Protein AF-A0A951YUW6-F1 (afdb_monomer)

Foldseek 3Di:
DDDFPLVVLQVVVVVVVVVVVVVCVVPVDDDDDPVVSVVVVQQVPWPQQLSVLLVSLLVSLCVRPVLADSQACPPVRDPNHHVQQCSSVRHRVVVCVVVVHDHDPHRSCVQADPRGGNDPVRVVVHDTDGD

Mean predicted aligned error: 4.5 Å

Solvent-accessible surface area (backbone atoms only — not comparable to full-atom values): 7602 Å² total; per-residue (Å²): 104,67,75,81,59,56,69,60,50,39,55,50,52,53,52,52,46,54,52,50,53,54,46,40,75,76,48,73,67,90,77,75,58,69,68,57,48,55,53,47,53,37,51,72,54,32,91,54,44,33,56,55,51,44,51,53,44,39,52,51,51,35,74,74,37,77,74,42,41,71,43,22,41,40,64,88,69,44,64,35,11,32,54,45,51,60,47,23,66,70,29,48,52,54,48,32,59,72,70,71,42,88,64,55,97,59,44,42,60,70,83,46,65,86,92,58,50,73,47,79,85,49,54,80,79,54,87,76,70,88,74

Secondary structure (DSSP, 8-state):
-----HHHHHHHHHHHHHHHHHHHHH--S--S-HHHHHHHHHHHHSS-THHHHHHHHHHHHHHH-TT--TT--STTS-TT---HHHHIIIIIHHHHHHTT----SS-GGGSSPTT--SSGGGGGG--PPP-

Sequence (131 aa):
MPVIDYDRARAELEHLFTGAEQMFRTNPAAQGPPEAVAALDILFASAIQSYREALLGCCIARLMDDGIDIRLPYMNQGDTAYNGRTLDEQVINPFLHRHEIPASKGPFLAIFRRNVSFTEDTRRGVRDKAG

Radius of gyration: 14.85 Å; Cα contacts (8 Å, |Δi|>4): 158; chains: 1; bounding box: 40×28×33 Å

Structure (mmCIF, N/CA/C/O backbone):
data_AF-A0A951YUW6-F1
#
_entry.id   AF-A0A951YUW6-F1
#
loop_
_atom_site.group_PDB
_atom_site.id
_atom_site.type_symbol
_atom_site.label_atom_id
_atom_site.label_alt_id
_atom_site.label_comp_id
_atom_site.label_asym_id
_atom_site.label_entity_id
_atom_site.label_seq_id
_atom_site.p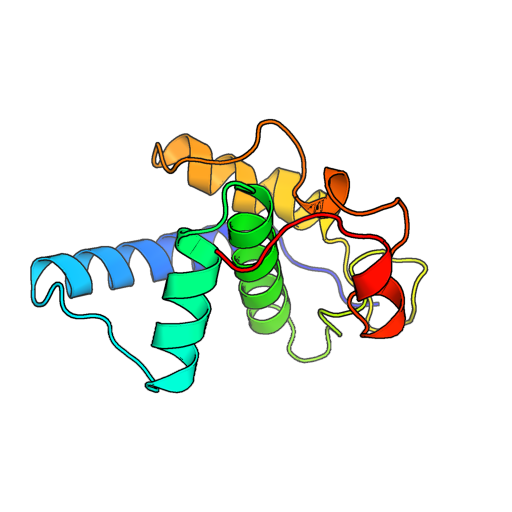dbx_PDB_ins_code
_atom_site.Cartn_x
_atom_site.Cartn_y
_atom_site.Cartn_z
_atom_site.occupancy
_atom_site.B_iso_or_equiv
_atom_site.auth_seq_id
_atom_site.auth_comp_id
_atom_site.auth_asym_id
_atom_site.auth_atom_id
_atom_site.pdbx_PDB_model_num
ATOM 1 N N . MET A 1 1 ? 8.140 -11.446 -14.501 1.00 61.75 1 MET A N 1
ATOM 2 C CA . MET A 1 1 ? 7.710 -10.178 -13.886 1.00 61.75 1 MET A CA 1
ATOM 3 C C . MET A 1 1 ? 6.225 -10.264 -13.598 1.00 61.75 1 MET A C 1
ATOM 5 O O . MET A 1 1 ? 5.469 -10.418 -14.556 1.00 61.75 1 MET A O 1
ATOM 9 N N . PRO A 1 2 ? 5.826 -10.239 -12.318 1.00 76.31 2 PRO A N 1
ATOM 10 C CA . PRO A 1 2 ? 4.431 -10.176 -11.908 1.00 76.31 2 PRO A CA 1
ATOM 11 C C . PRO A 1 2 ? 3.693 -9.038 -12.611 1.00 76.31 2 PRO A C 1
ATOM 13 O O . PRO A 1 2 ? 4.215 -7.928 -12.742 1.00 76.31 2 PRO A O 1
ATOM 16 N N . VAL A 1 3 ? 2.473 -9.313 -13.059 1.00 84.94 3 VAL A N 1
ATOM 17 C CA . VAL A 1 3 ? 1.566 -8.303 -13.606 1.00 84.94 3 VAL A CA 1
ATOM 18 C C . VAL A 1 3 ? 0.319 -8.322 -12.744 1.00 84.94 3 VAL A C 1
ATOM 20 O O . VAL A 1 3 ? -0.379 -9.330 -12.679 1.00 84.94 3 VAL A O 1
ATOM 23 N N . ILE A 1 4 ? 0.062 -7.210 -12.061 1.00 93.31 4 ILE A N 1
ATOM 24 C CA . ILE A 1 4 ? -1.141 -7.057 -11.250 1.00 93.31 4 ILE A CA 1
ATOM 25 C C . ILE A 1 4 ? -2.315 -6.770 -12.187 1.00 93.31 4 ILE A C 1
ATOM 27 O O . ILE A 1 4 ? -2.270 -5.819 -12.967 1.00 93.31 4 ILE A O 1
ATOM 31 N N . ASP A 1 5 ? -3.373 -7.568 -12.078 1.00 96.06 5 ASP A N 1
ATOM 32 C CA . ASP A 1 5 ? -4.679 -7.235 -12.640 1.00 96.06 5 ASP A CA 1
ATOM 33 C C . ASP A 1 5 ? -5.327 -6.150 -11.766 1.00 96.06 5 ASP A C 1
ATOM 35 O O . ASP A 1 5 ? -5.775 -6.408 -10.646 1.00 96.06 5 ASP A O 1
ATOM 39 N N . TYR A 1 6 ? -5.328 -4.912 -12.260 1.00 96.25 6 TYR A N 1
ATOM 40 C CA . TYR A 1 6 ? -5.811 -3.757 -11.503 1.00 96.25 6 TYR A CA 1
ATOM 41 C C . TYR A 1 6 ? -7.332 -3.735 -11.327 1.00 96.25 6 TYR A C 1
ATOM 43 O O . TYR A 1 6 ? -7.817 -3.162 -10.349 1.00 96.25 6 TYR A O 1
ATOM 51 N N . ASP A 1 7 ? -8.091 -4.364 -12.226 1.00 97.50 7 ASP A N 1
ATOM 52 C CA . ASP A 1 7 ? -9.544 -4.454 -12.084 1.00 97.50 7 ASP A CA 1
ATOM 53 C C . ASP A 1 7 ? -9.905 -5.459 -10.994 1.00 97.50 7 ASP A C 1
ATOM 55 O O . ASP A 1 7 ? -10.712 -5.150 -10.111 1.00 97.50 7 ASP A O 1
ATOM 59 N N . ARG A 1 8 ? -9.226 -6.613 -10.978 1.00 97.69 8 ARG A N 1
ATOM 60 C CA . ARG A 1 8 ? -9.341 -7.582 -9.884 1.00 97.69 8 ARG A CA 1
ATOM 61 C C . ARG A 1 8 ? -8.885 -6.986 -8.553 1.00 97.69 8 ARG A C 1
ATOM 63 O O . ARG A 1 8 ? -9.590 -7.132 -7.559 1.00 97.69 8 ARG A O 1
ATOM 70 N N . ALA A 1 9 ? -7.757 -6.277 -8.529 1.00 97.88 9 ALA A N 1
ATOM 71 C CA . ALA A 1 9 ? -7.244 -5.632 -7.319 1.00 97.88 9 ALA A CA 1
ATOM 72 C C . ALA A 1 9 ? -8.236 -4.612 -6.736 1.00 97.88 9 ALA A C 1
ATOM 74 O O . ALA A 1 9 ? -8.409 -4.537 -5.521 1.00 97.88 9 ALA A O 1
ATOM 75 N N . ARG A 1 10 ? -8.922 -3.848 -7.597 1.00 98.12 10 ARG A N 1
ATOM 76 C CA . ARG A 1 10 ? -9.973 -2.911 -7.179 1.00 98.12 10 ARG A CA 1
ATOM 77 C C . ARG A 1 10 ? -11.176 -3.633 -6.590 1.00 98.12 10 ARG A C 1
ATOM 79 O O . ARG A 1 10 ? -11.655 -3.225 -5.538 1.00 98.12 10 ARG A O 1
ATOM 86 N N . ALA A 1 11 ? -11.650 -4.684 -7.254 1.00 97.94 11 ALA A N 1
ATOM 87 C CA . ALA A 1 11 ? -12.772 -5.477 -6.760 1.00 97.94 11 ALA A CA 1
ATOM 88 C C . ALA A 1 11 ? -12.459 -6.106 -5.393 1.00 97.94 11 ALA A C 1
ATOM 90 O O . ALA A 1 11 ? -13.290 -6.049 -4.489 1.00 97.94 11 ALA A O 1
ATOM 91 N N . GLU A 1 12 ? -11.244 -6.634 -5.226 1.00 98.12 12 GLU A N 1
ATOM 92 C CA . GLU A 1 12 ? -10.791 -7.215 -3.963 1.00 98.12 12 GLU A CA 1
ATOM 93 C C . GLU A 1 12 ? -10.723 -6.165 -2.848 1.00 98.12 12 GLU A C 1
ATOM 95 O O . GLU A 1 12 ? -11.221 -6.395 -1.748 1.00 98.12 12 GLU A O 1
ATOM 100 N N . LEU A 1 13 ? -10.169 -4.982 -3.130 1.00 97.94 13 LEU A N 1
ATOM 101 C CA . LEU A 1 13 ? -10.084 -3.902 -2.147 1.00 97.94 13 LEU A CA 1
ATOM 102 C C . LEU A 1 13 ? -11.472 -3.438 -1.671 1.00 97.94 13 LEU A C 1
ATOM 104 O O . LEU A 1 13 ? -11.679 -3.265 -0.472 1.00 97.94 13 LEU A O 1
ATOM 108 N N . GLU A 1 14 ? -12.435 -3.289 -2.583 1.00 97.75 14 GLU A N 1
ATOM 109 C CA . GLU A 1 14 ? -13.823 -2.942 -2.236 1.00 97.75 14 GLU A CA 1
ATOM 110 C C . GLU A 1 14 ? -14.506 -4.050 -1.414 1.00 97.75 14 GLU A C 1
ATOM 112 O O . GLU A 1 14 ? -15.235 -3.771 -0.455 1.00 97.75 14 GLU A O 1
ATOM 117 N N . HIS A 1 15 ? -14.248 -5.319 -1.750 1.00 97.94 15 HIS A N 1
ATOM 118 C CA . HIS A 1 15 ? -14.767 -6.459 -0.998 1.00 97.94 15 HIS A CA 1
ATOM 119 C C . HIS A 1 15 ? -14.236 -6.475 0.442 1.00 97.94 15 HIS A C 1
ATOM 121 O O . HIS A 1 15 ? -15.021 -6.549 1.393 1.00 97.94 15 HIS A O 1
ATOM 127 N N . LEU A 1 16 ? -12.917 -6.334 0.605 1.00 96.50 16 LEU A N 1
ATOM 128 C CA . LEU A 1 16 ? -12.256 -6.272 1.908 1.00 96.50 16 LEU A CA 1
ATOM 129 C C . LEU A 1 16 ? -12.743 -5.080 2.732 1.00 96.50 16 LEU A C 1
ATOM 131 O O . LEU A 1 16 ? -13.003 -5.228 3.925 1.00 96.50 16 LEU A O 1
ATOM 135 N N . PHE A 1 17 ? -12.912 -3.915 2.103 1.00 96.00 17 PHE A N 1
ATOM 136 C CA . PHE A 1 17 ? -13.421 -2.727 2.779 1.00 96.00 17 PHE A CA 1
ATOM 137 C C . PHE A 1 17 ? -14.845 -2.919 3.295 1.00 96.00 17 PHE A C 1
ATOM 139 O O . PHE A 1 17 ? -15.114 -2.626 4.457 1.00 96.00 17 PHE A O 1
ATOM 146 N N . THR A 1 18 ? -15.736 -3.481 2.475 1.00 96.19 18 THR A N 1
ATOM 147 C CA . THR A 1 18 ? -17.118 -3.776 2.885 1.00 96.19 18 THR A CA 1
ATOM 148 C C . THR A 1 18 ? -17.144 -4.713 4.097 1.00 96.19 18 THR A C 1
ATOM 150 O O . THR A 1 18 ? -17.883 -4.483 5.057 1.00 96.19 18 THR A O 1
ATOM 153 N N . GLY A 1 19 ? -16.302 -5.753 4.086 1.00 94.62 19 GLY A N 1
ATOM 154 C CA . GLY A 1 19 ? -16.150 -6.661 5.223 1.00 94.62 19 GLY A CA 1
ATOM 155 C C . GLY A 1 19 ? -15.629 -5.951 6.475 1.00 94.62 19 GLY A C 1
ATOM 156 O O . GLY A 1 19 ? -16.207 -6.093 7.553 1.00 94.62 19 GLY A O 1
ATOM 157 N N . ALA A 1 20 ? -14.581 -5.137 6.329 1.00 92.38 20 ALA A N 1
ATOM 158 C CA . ALA A 1 20 ? -13.998 -4.371 7.426 1.00 92.38 20 ALA A CA 1
ATOM 159 C C . ALA A 1 20 ? -14.995 -3.367 8.028 1.00 92.38 20 ALA A C 1
ATOM 161 O O . ALA A 1 20 ? -15.085 -3.248 9.249 1.00 92.38 20 ALA A O 1
ATOM 162 N N . GLU A 1 21 ? -15.789 -2.690 7.198 1.00 93.19 21 GLU A N 1
ATOM 163 C CA . GLU A 1 21 ? -16.818 -1.754 7.648 1.00 93.19 21 GLU A CA 1
ATOM 164 C C . GLU A 1 21 ? -17.908 -2.472 8.454 1.00 93.19 21 GLU A C 1
ATOM 166 O O . GLU A 1 21 ? -18.293 -2.023 9.538 1.00 93.19 21 GLU A O 1
ATOM 171 N N . GLN A 1 22 ? -18.381 -3.622 7.966 1.00 94.12 22 GLN A N 1
ATOM 172 C CA . GLN A 1 22 ? -19.358 -4.430 8.688 1.00 94.12 22 GLN A CA 1
ATOM 173 C C . GLN A 1 22 ? -18.807 -4.891 10.042 1.00 94.12 22 GLN A C 1
ATOM 175 O O . GLN A 1 22 ? -19.495 -4.772 11.060 1.00 94.12 22 GLN A O 1
ATOM 180 N N . MET A 1 23 ? -17.561 -5.369 10.075 1.00 91.81 23 MET A N 1
ATOM 181 C CA . MET A 1 23 ? -16.894 -5.763 11.316 1.00 91.81 23 MET A CA 1
ATOM 182 C C . MET A 1 23 ? -16.799 -4.585 12.287 1.00 91.81 23 MET A C 1
ATOM 184 O O . MET A 1 23 ? -17.231 -4.721 13.432 1.00 91.81 23 MET A O 1
ATOM 188 N N . PHE A 1 24 ? -16.346 -3.419 11.821 1.00 91.75 24 PHE A N 1
ATOM 189 C CA . PHE A 1 24 ? -16.215 -2.211 12.636 1.00 91.75 24 PHE A CA 1
ATOM 190 C C . PHE A 1 24 ? -17.548 -1.766 13.253 1.00 91.75 24 PHE A C 1
ATOM 192 O O . PHE A 1 24 ? -17.603 -1.423 14.433 1.00 91.75 24 PHE A O 1
ATOM 199 N N . ARG A 1 25 ? -18.650 -1.835 12.491 1.00 92.75 25 ARG A N 1
ATOM 200 C CA . ARG A 1 25 ? -19.999 -1.514 12.996 1.00 92.75 25 ARG A CA 1
ATOM 201 C C . ARG A 1 25 ? -20.448 -2.452 14.119 1.00 92.75 25 ARG A C 1
ATOM 203 O O . ARG A 1 25 ? -21.168 -2.019 15.014 1.00 92.75 25 ARG A O 1
ATOM 210 N N . THR A 1 26 ? -20.060 -3.727 14.064 1.00 92.69 26 THR A N 1
ATOM 211 C CA . THR A 1 26 ? -20.429 -4.723 15.088 1.00 92.69 26 THR A CA 1
ATOM 212 C C . THR A 1 26 ? -19.520 -4.691 16.313 1.00 92.69 26 THR A C 1
ATOM 214 O O . THR A 1 26 ? -19.993 -4.852 17.436 1.00 92.69 26 THR A O 1
ATOM 217 N N . ASN A 1 27 ? -18.223 -4.477 16.106 1.00 92.00 27 ASN A N 1
ATOM 218 C CA . ASN A 1 27 ? -17.224 -4.370 17.151 1.00 92.00 27 ASN A CA 1
ATOM 219 C C . ASN A 1 27 ? -16.109 -3.422 16.680 1.00 92.00 27 ASN A C 1
ATOM 221 O O . ASN A 1 27 ? -15.273 -3.830 15.869 1.00 92.00 27 ASN A O 1
ATOM 225 N N . PRO A 1 28 ? -16.061 -2.186 17.202 1.00 87.75 28 PRO A N 1
ATOM 226 C CA . PRO A 1 28 ? -15.081 -1.193 16.777 1.00 87.75 28 PRO A CA 1
ATOM 227 C C . PRO A 1 28 ? -13.684 -1.429 17.369 1.00 87.75 28 PRO A C 1
ATOM 229 O O . PRO A 1 28 ? -12.768 -0.662 17.081 1.00 87.75 28 PRO A O 1
ATOM 232 N N . ALA A 1 29 ? -13.498 -2.447 18.218 1.00 87.56 29 ALA A N 1
ATOM 233 C CA . ALA A 1 29 ? -12.183 -2.770 18.755 1.00 87.56 29 ALA A CA 1
ATOM 234 C C . ALA A 1 29 ? -11.229 -3.196 17.632 1.00 87.56 29 ALA A C 1
ATOM 236 O O . ALA A 1 29 ? -11.604 -3.967 16.745 1.00 87.56 29 ALA A O 1
ATOM 237 N N . ALA A 1 30 ? -9.983 -2.721 17.703 1.00 81.69 30 ALA A N 1
ATOM 238 C CA . ALA A 1 30 ? -8.932 -3.141 16.788 1.00 81.69 30 ALA A CA 1
ATOM 239 C C . ALA A 1 30 ? -8.773 -4.668 16.829 1.00 81.69 30 ALA A C 1
ATOM 241 O O . ALA A 1 30 ? -8.725 -5.275 17.901 1.00 81.69 30 ALA A O 1
ATOM 242 N N . GLN A 1 31 ? -8.712 -5.282 15.649 1.00 81.81 31 GLN A N 1
ATOM 243 C CA . GLN A 1 31 ? -8.627 -6.730 15.498 1.00 81.81 31 GLN A CA 1
ATOM 244 C C . GLN A 1 31 ? -7.296 -7.124 14.861 1.00 81.81 31 GLN A C 1
ATOM 246 O O . GLN A 1 31 ? -6.777 -6.414 14.002 1.00 81.81 31 GLN A O 1
ATOM 251 N N . GLY A 1 32 ? -6.773 -8.283 15.260 1.00 86.88 32 GLY A N 1
ATOM 252 C CA . GLY A 1 32 ? -5.535 -8.852 14.732 1.00 86.88 32 GLY A CA 1
ATOM 253 C C . GLY A 1 32 ? -4.455 -9.047 15.800 1.00 86.88 32 GLY A C 1
ATOM 254 O O . GLY A 1 32 ? -4.702 -8.820 16.987 1.00 86.88 32 GLY A O 1
ATOM 255 N N . PRO A 1 33 ? -3.261 -9.506 15.391 1.00 94.06 33 PRO A N 1
ATOM 256 C CA . PRO A 1 33 ? -2.130 -9.665 16.294 1.00 94.06 33 PRO A CA 1
ATOM 257 C C . PRO A 1 33 ? -1.749 -8.327 16.957 1.00 94.06 33 PRO A C 1
ATOM 259 O O . PRO A 1 33 ? -1.727 -7.305 16.259 1.00 94.06 33 PRO A O 1
ATOM 262 N N . PRO A 1 34 ? -1.434 -8.294 18.268 1.00 92.62 34 PRO A N 1
ATOM 263 C CA . PRO A 1 34 ? -1.124 -7.054 18.986 1.00 92.62 34 PRO A CA 1
ATOM 264 C C . PRO A 1 34 ? -0.026 -6.210 18.329 1.00 92.62 34 PRO A C 1
ATOM 266 O O . PRO A 1 34 ? -0.104 -4.985 18.310 1.00 92.62 34 PRO A O 1
ATOM 269 N N . GLU A 1 35 ? 0.982 -6.858 17.750 1.00 93.25 35 GLU A N 1
ATOM 270 C CA . GLU A 1 35 ? 2.077 -6.211 17.037 1.00 93.25 35 GLU A CA 1
ATOM 271 C C . GLU A 1 35 ? 1.624 -5.507 15.752 1.00 93.25 35 GLU A C 1
ATOM 273 O O . GLU A 1 35 ? 2.125 -4.429 15.433 1.00 93.25 35 GLU A O 1
ATOM 278 N N . ALA A 1 36 ? 0.650 -6.076 15.037 1.00 91.00 36 ALA A N 1
ATOM 279 C CA . ALA A 1 36 ? 0.097 -5.476 13.830 1.00 91.00 36 ALA A CA 1
ATOM 280 C C . ALA A 1 36 ? -0.779 -4.271 14.184 1.00 91.00 36 ALA A C 1
ATOM 282 O O . ALA A 1 36 ? -0.663 -3.227 13.547 1.00 91.00 36 ALA A O 1
ATOM 283 N N . VAL A 1 37 ? -1.593 -4.392 15.237 1.00 91.81 37 VAL A N 1
ATOM 284 C CA . VAL A 1 37 ? -2.403 -3.282 15.759 1.00 91.81 37 VAL A CA 1
ATOM 285 C C . VAL A 1 37 ? -1.503 -2.118 16.174 1.00 91.81 37 VAL A C 1
ATOM 287 O O . VAL A 1 37 ? -1.686 -1.008 15.686 1.00 91.81 37 VAL A O 1
ATOM 290 N N . ALA A 1 38 ? -0.465 -2.377 16.974 1.00 91.81 38 ALA A N 1
ATOM 291 C CA . ALA A 1 38 ? 0.472 -1.340 17.403 1.00 91.81 38 ALA A CA 1
ATOM 292 C C . ALA A 1 38 ? 1.209 -0.679 16.222 1.00 91.81 38 ALA A C 1
ATOM 294 O O . ALA A 1 38 ? 1.402 0.536 16.205 1.00 91.81 38 ALA A O 1
ATOM 295 N N . ALA A 1 39 ? 1.615 -1.461 15.216 1.00 90.94 39 ALA A N 1
ATOM 296 C CA . ALA A 1 39 ? 2.252 -0.922 14.016 1.00 90.94 39 ALA A CA 1
ATOM 297 C C . ALA A 1 39 ? 1.298 -0.034 13.201 1.00 90.94 39 ALA A C 1
ATOM 299 O O . ALA A 1 39 ? 1.715 1.012 12.697 1.00 90.94 39 ALA A O 1
ATOM 300 N N . LEU A 1 40 ? 0.026 -0.429 13.088 1.00 91.06 40 LEU A N 1
ATOM 301 C CA . LEU A 1 40 ? -1.008 0.371 12.439 1.00 91.06 40 LEU A CA 1
ATOM 302 C C . LEU A 1 40 ? -1.265 1.665 13.215 1.00 91.06 40 LEU A C 1
ATOM 304 O O . LEU A 1 40 ? -1.269 2.723 12.597 1.00 91.06 40 LEU A O 1
ATOM 308 N N . ASP A 1 41 ? -1.379 1.622 14.541 1.00 90.81 41 ASP A N 1
ATOM 309 C CA . ASP A 1 41 ? -1.578 2.828 15.357 1.00 90.81 41 ASP A CA 1
ATOM 310 C C . ASP A 1 41 ? -0.464 3.862 15.121 1.00 90.81 41 ASP A C 1
ATOM 312 O O . ASP A 1 41 ? -0.745 5.033 14.859 1.00 90.81 41 ASP A O 1
ATOM 316 N N . ILE A 1 42 ? 0.801 3.424 15.102 1.00 90.31 42 ILE A N 1
ATOM 317 C CA . ILE A 1 42 ? 1.952 4.290 14.791 1.00 90.31 42 ILE A CA 1
ATOM 318 C C . ILE A 1 42 ? 1.844 4.865 13.368 1.00 90.31 42 ILE A C 1
ATOM 320 O O . ILE A 1 42 ? 2.089 6.053 13.145 1.00 90.31 42 ILE A O 1
ATOM 324 N N . LEU A 1 43 ? 1.472 4.040 12.386 1.00 89.50 43 LEU A N 1
ATOM 325 C CA . LEU A 1 43 ? 1.326 4.462 10.990 1.00 89.50 43 LEU A CA 1
ATOM 326 C C . LEU A 1 43 ? 0.212 5.504 10.816 1.00 89.50 43 LEU A C 1
ATOM 328 O O . LEU A 1 43 ? 0.361 6.471 10.066 1.00 89.50 43 LEU A O 1
ATOM 332 N N . PHE A 1 44 ? -0.914 5.308 11.499 1.00 88.50 44 PHE A N 1
ATOM 333 C CA . PHE A 1 44 ? -2.058 6.212 11.454 1.00 88.50 44 PHE A CA 1
ATOM 334 C C . PHE A 1 44 ? -1.829 7.489 12.274 1.00 88.50 44 PHE A C 1
ATOM 336 O O . PHE A 1 44 ? -2.432 8.514 11.954 1.00 88.50 44 PHE A O 1
ATOM 343 N N . ALA A 1 45 ? -0.912 7.478 13.245 1.00 89.81 45 ALA A N 1
ATOM 344 C CA . ALA A 1 45 ? -0.439 8.682 13.930 1.00 89.81 45 ALA A CA 1
ATOM 345 C C . ALA A 1 45 ? 0.525 9.530 13.075 1.00 89.81 45 ALA A C 1
ATOM 347 O O . ALA A 1 45 ? 0.611 10.744 13.270 1.00 89.81 45 ALA A O 1
ATOM 348 N N . SER A 1 46 ? 1.206 8.936 12.083 1.00 88.31 46 SER A N 1
ATOM 349 C CA . SER A 1 46 ? 2.100 9.685 11.188 1.00 88.31 46 SER A CA 1
ATOM 350 C C . SER A 1 46 ? 1.355 10.797 10.439 1.00 88.31 46 SER A C 1
ATOM 352 O O . SER A 1 46 ? 0.249 10.613 9.915 1.00 88.31 46 SER A O 1
ATOM 354 N N . ALA A 1 47 ? 2.017 11.953 10.329 1.00 85.94 47 ALA A N 1
ATOM 355 C CA . ALA A 1 47 ? 1.562 13.090 9.532 1.00 85.94 47 ALA A CA 1
ATOM 356 C C . ALA A 1 47 ? 1.644 12.829 8.014 1.00 85.94 47 ALA A C 1
ATOM 358 O O . ALA A 1 47 ? 1.118 13.614 7.221 1.00 85.94 47 ALA A O 1
ATOM 359 N N . ILE A 1 48 ? 2.303 11.745 7.593 1.00 87.81 48 ILE A N 1
ATOM 360 C CA . ILE A 1 48 ? 2.498 11.391 6.189 1.00 87.81 48 ILE A CA 1
ATOM 361 C C . ILE A 1 48 ? 1.437 10.377 5.753 1.00 87.81 48 ILE A C 1
ATOM 363 O O . ILE A 1 48 ? 1.555 9.173 5.971 1.00 87.81 48 ILE A O 1
ATOM 367 N N . GLN A 1 49 ? 0.412 10.872 5.059 1.00 88.12 49 GLN A N 1
ATOM 368 C CA . GLN A 1 49 ? -0.701 10.058 4.546 1.00 88.12 49 GLN A CA 1
ATOM 369 C C . GLN A 1 49 ? -0.238 8.935 3.605 1.00 88.12 49 GLN A C 1
ATOM 371 O O . GLN A 1 49 ? -0.705 7.803 3.728 1.00 88.12 49 GLN A O 1
ATOM 376 N N . SER A 1 50 ? 0.761 9.209 2.757 1.00 89.81 50 SER A N 1
ATOM 377 C CA . SER A 1 50 ? 1.293 8.251 1.781 1.00 89.81 50 SER A CA 1
ATOM 378 C C . SER A 1 50 ? 1.823 6.953 2.399 1.00 89.81 50 SER A C 1
ATOM 380 O O . SER A 1 50 ? 1.954 5.959 1.696 1.00 89.81 50 SER A O 1
ATOM 382 N N . TYR A 1 51 ? 2.123 6.904 3.699 1.00 89.62 51 TYR A N 1
ATOM 383 C CA . TYR A 1 51 ? 2.513 5.647 4.342 1.00 89.62 51 TYR A CA 1
ATOM 384 C C . TYR A 1 51 ? 1.359 4.662 4.484 1.00 89.62 51 TYR A C 1
ATOM 386 O O . TYR A 1 51 ? 1.559 3.456 4.351 1.00 89.62 51 TYR A O 1
ATOM 394 N N . ARG A 1 52 ? 0.148 5.175 4.699 1.00 90.25 52 ARG A N 1
ATOM 395 C CA . ARG A 1 52 ? -1.076 4.371 4.787 1.00 90.25 52 ARG A CA 1
ATOM 396 C C . ARG A 1 52 ? -1.407 3.792 3.415 1.00 90.25 52 ARG A C 1
ATOM 398 O O . ARG A 1 52 ? -1.659 2.598 3.292 1.00 90.25 52 ARG A O 1
ATOM 405 N N . GLU A 1 53 ? -1.297 4.627 2.383 1.00 92.94 53 GLU A N 1
ATOM 406 C CA . GLU A 1 53 ? -1.418 4.222 0.979 1.00 92.94 53 GLU A CA 1
ATOM 407 C C . GLU A 1 53 ? -0.370 3.171 0.598 1.00 92.94 53 GLU A C 1
ATOM 409 O O . GLU A 1 53 ? -0.711 2.150 0.007 1.00 92.94 53 GLU A O 1
ATOM 414 N N . ALA A 1 54 ? 0.895 3.380 0.980 1.00 92.69 54 ALA A N 1
ATOM 415 C CA . ALA A 1 54 ? 1.974 2.443 0.688 1.00 92.69 54 ALA A CA 1
ATOM 416 C C . ALA A 1 54 ? 1.753 1.085 1.366 1.00 92.69 54 ALA A C 1
ATOM 418 O O . ALA A 1 54 ? 1.945 0.056 0.718 1.00 92.69 54 ALA A O 1
ATOM 419 N N . LEU A 1 55 ? 1.319 1.061 2.634 1.00 93.12 55 LEU A N 1
ATOM 420 C CA . LEU A 1 55 ? 0.986 -0.190 3.315 1.00 93.12 55 LEU A CA 1
ATOM 421 C C . LEU A 1 55 ? -0.159 -0.911 2.598 1.00 93.12 55 LEU A C 1
ATOM 423 O O . LEU A 1 55 ? -0.027 -2.090 2.273 1.00 93.12 55 LEU A O 1
ATOM 427 N N . LEU A 1 56 ? -1.253 -0.201 2.310 1.00 94.69 56 LEU A N 1
ATOM 428 C CA . LEU A 1 56 ? -2.414 -0.776 1.634 1.00 94.69 56 LEU A CA 1
ATOM 429 C C . LEU A 1 56 ? -2.047 -1.314 0.241 1.00 94.69 56 LEU A C 1
ATOM 431 O O . LEU A 1 56 ? -2.415 -2.435 -0.107 1.00 94.69 56 LEU A O 1
ATOM 435 N N . GLY A 1 57 ? -1.246 -0.565 -0.519 1.00 95.62 57 GLY A N 1
ATOM 436 C CA . GLY A 1 57 ? -0.702 -0.990 -1.807 1.00 95.62 57 GLY A CA 1
ATOM 437 C C . GLY A 1 57 ? 0.172 -2.240 -1.704 1.00 95.62 57 GLY A C 1
ATOM 438 O O . GLY A 1 57 ? 0.003 -3.160 -2.499 1.00 95.62 57 GLY A O 1
ATOM 439 N N . CYS A 1 58 ? 1.057 -2.325 -0.705 1.00 95.38 58 CYS A N 1
ATOM 440 C CA . CYS A 1 58 ? 1.868 -3.524 -0.470 1.00 95.38 58 CYS A CA 1
ATOM 441 C C . CYS A 1 58 ? 1.000 -4.753 -0.161 1.00 95.38 58 CYS A C 1
ATOM 443 O O . CYS A 1 58 ? 1.253 -5.830 -0.703 1.00 95.38 58 CYS A O 1
ATOM 445 N N . CYS A 1 59 ? -0.025 -4.596 0.681 1.00 95.31 59 CYS A N 1
ATOM 446 C CA . CYS A 1 59 ? -0.950 -5.676 1.021 1.00 95.31 59 CYS A CA 1
ATOM 447 C C . CYS A 1 59 ? -1.705 -6.177 -0.215 1.00 95.31 59 CYS A C 1
ATOM 449 O O . CYS A 1 59 ? -1.703 -7.376 -0.485 1.00 95.31 59 CYS A O 1
ATOM 451 N N . ILE A 1 60 ? -2.290 -5.268 -1.003 1.00 97.50 60 ILE A N 1
ATOM 452 C CA . ILE A 1 60 ? -3.015 -5.630 -2.227 1.00 97.50 60 ILE A CA 1
ATOM 453 C C . ILE A 1 60 ? -2.081 -6.269 -3.257 1.00 97.50 60 ILE A C 1
ATOM 455 O O . ILE A 1 60 ? -2.443 -7.280 -3.848 1.00 97.50 60 ILE A O 1
ATOM 459 N N . ALA A 1 61 ? -0.867 -5.743 -3.444 1.00 96.25 61 ALA A N 1
ATOM 460 C CA . ALA A 1 61 ? 0.106 -6.341 -4.355 1.00 96.25 61 ALA A CA 1
ATOM 461 C C . ALA A 1 61 ? 0.388 -7.805 -3.987 1.00 96.25 61 ALA A C 1
ATOM 463 O O . ALA A 1 61 ? 0.284 -8.676 -4.847 1.00 96.25 61 ALA A O 1
ATOM 464 N N . ARG A 1 62 ? 0.665 -8.087 -2.706 1.00 95.25 62 ARG A N 1
ATOM 465 C CA . ARG A 1 62 ? 0.925 -9.454 -2.238 1.00 95.25 62 ARG A CA 1
ATOM 466 C C . ARG A 1 62 ? -0.294 -10.366 -2.379 1.00 95.25 62 ARG A C 1
ATOM 468 O O . ARG A 1 62 ? -0.136 -11.502 -2.789 1.00 95.25 62 ARG A O 1
ATOM 475 N N . LEU A 1 63 ? -1.495 -9.865 -2.083 1.00 96.25 63 LEU A N 1
ATOM 476 C CA . LEU A 1 63 ? -2.735 -10.634 -2.242 1.00 96.25 63 LEU A CA 1
ATOM 477 C C . LEU A 1 63 ? -3.018 -11.014 -3.702 1.00 96.25 63 LEU A C 1
ATOM 479 O O . LEU A 1 63 ? -3.641 -12.042 -3.962 1.00 96.25 63 LEU A O 1
ATOM 483 N N . MET A 1 64 ? -2.604 -10.180 -4.658 1.00 96.12 64 MET A N 1
ATOM 484 C CA . MET A 1 64 ? -2.797 -10.464 -6.081 1.00 96.12 64 MET A CA 1
ATOM 485 C C . MET A 1 64 ? -1.797 -11.492 -6.612 1.00 96.12 64 MET A C 1
ATOM 487 O O . MET A 1 64 ? -2.167 -12.300 -7.466 1.00 96.12 64 MET A O 1
ATOM 491 N N . ASP A 1 65 ? -0.561 -11.466 -6.112 1.00 95.12 65 ASP A N 1
ATOM 492 C CA . ASP A 1 65 ? 0.492 -12.421 -6.453 1.00 95.12 65 ASP A CA 1
ATOM 493 C C . ASP A 1 65 ? 1.493 -12.552 -5.289 1.00 95.12 65 ASP A C 1
ATOM 495 O O . ASP A 1 65 ? 2.272 -11.636 -5.001 1.00 95.12 65 ASP A O 1
ATOM 499 N N . ASP A 1 66 ? 1.506 -13.722 -4.644 1.00 94.06 66 ASP A N 1
ATOM 500 C CA . ASP A 1 66 ? 2.400 -14.028 -3.520 1.00 94.06 66 ASP A CA 1
ATOM 501 C C . ASP A 1 66 ? 3.892 -13.953 -3.898 1.00 94.06 66 ASP A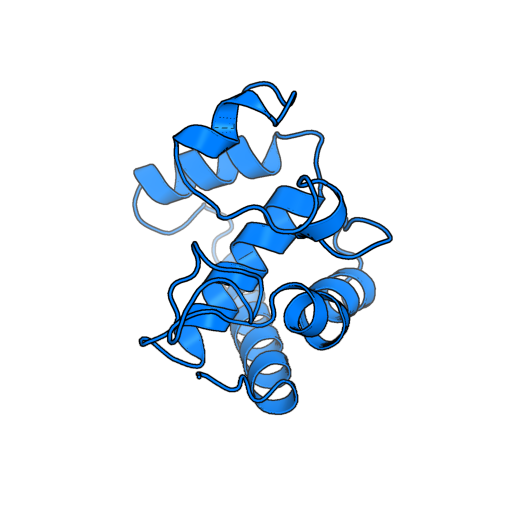 C 1
ATOM 503 O O . ASP A 1 66 ? 4.748 -13.738 -3.027 1.00 94.06 66 ASP A O 1
ATOM 507 N N . GLY A 1 67 ? 4.209 -14.091 -5.193 1.00 95.06 67 GLY A N 1
ATOM 508 C CA . GLY A 1 67 ? 5.551 -13.992 -5.760 1.00 95.06 67 GLY A CA 1
ATOM 509 C C . GLY A 1 67 ? 6.094 -12.564 -5.856 1.00 95.06 67 GLY A C 1
ATOM 510 O O . GLY A 1 67 ? 7.289 -12.391 -6.113 1.00 95.06 67 GLY A O 1
ATOM 511 N N . ILE A 1 68 ? 5.265 -11.540 -5.626 1.00 95.88 68 ILE A N 1
ATOM 512 C CA . ILE A 1 68 ? 5.711 -10.144 -5.595 1.00 95.88 68 ILE A CA 1
ATOM 513 C C . ILE A 1 68 ? 6.581 -9.888 -4.365 1.00 95.88 68 ILE A C 1
ATOM 515 O O . ILE A 1 68 ? 6.172 -10.105 -3.225 1.00 95.88 68 ILE A O 1
ATOM 519 N N . ASP A 1 69 ? 7.765 -9.313 -4.570 1.00 95.50 69 ASP A N 1
ATOM 520 C CA . ASP A 1 69 ? 8.533 -8.713 -3.486 1.00 95.50 69 ASP A CA 1
ATOM 521 C C . ASP A 1 69 ? 8.066 -7.272 -3.264 1.00 95.50 69 ASP A C 1
ATOM 523 O O . ASP A 1 69 ? 8.451 -6.343 -3.973 1.00 95.50 69 ASP A O 1
ATOM 527 N N . ILE A 1 70 ? 7.245 -7.076 -2.232 1.00 94.12 70 ILE A N 1
ATOM 528 C CA . ILE A 1 70 ? 6.695 -5.761 -1.864 1.00 94.12 70 ILE A CA 1
ATOM 529 C C . ILE A 1 70 ? 7.770 -4.718 -1.520 1.00 94.12 70 ILE A C 1
ATOM 531 O O . ILE A 1 70 ? 7.469 -3.527 -1.477 1.00 94.12 70 ILE A O 1
ATOM 535 N N . ARG A 1 71 ? 9.028 -5.134 -1.311 1.00 93.94 71 ARG A N 1
ATOM 536 C CA . ARG A 1 71 ? 10.167 -4.228 -1.106 1.00 93.94 71 ARG A CA 1
ATOM 537 C C . ARG A 1 71 ? 10.686 -3.624 -2.411 1.00 93.94 71 ARG A C 1
ATOM 539 O O . ARG A 1 71 ? 11.509 -2.711 -2.350 1.00 93.94 71 ARG A O 1
ATOM 546 N N . LEU A 1 72 ? 10.229 -4.109 -3.566 1.00 94.62 72 LEU A N 1
ATOM 547 C CA . LEU A 1 72 ? 10.685 -3.706 -4.896 1.00 94.62 72 LEU A CA 1
ATOM 548 C C . LEU A 1 72 ? 9.543 -3.029 -5.692 1.00 94.62 72 LEU A C 1
ATOM 550 O O . LEU A 1 72 ? 8.995 -3.629 -6.619 1.00 94.62 72 LEU A O 1
ATOM 554 N N . PRO A 1 73 ? 9.133 -1.792 -5.339 1.00 93.12 73 PRO A N 1
ATOM 555 C CA . PRO A 1 73 ? 7.962 -1.137 -5.929 1.00 93.12 73 PRO A CA 1
ATOM 556 C C . PRO A 1 73 ? 8.188 -0.514 -7.318 1.00 93.12 73 PRO A C 1
ATOM 558 O O . PRO A 1 73 ? 7.295 0.171 -7.831 1.00 93.12 73 PRO A O 1
ATOM 561 N N . TYR A 1 74 ? 9.364 -0.708 -7.924 1.00 92.19 74 TYR A N 1
ATOM 562 C CA . TYR A 1 74 ? 9.663 -0.262 -9.284 1.00 92.19 74 TYR A CA 1
ATOM 563 C C . TYR A 1 74 ? 10.070 -1.444 -10.169 1.00 92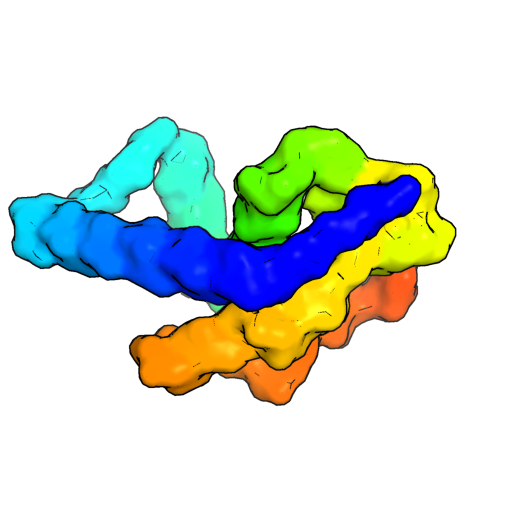.19 74 TYR A C 1
ATOM 565 O O . TYR A 1 74 ? 10.967 -2.207 -9.825 1.00 92.19 74 TYR A O 1
ATOM 573 N N . MET A 1 75 ? 9.470 -1.550 -11.360 1.00 90.88 75 MET A N 1
ATOM 574 C CA . MET A 1 75 ? 9.631 -2.696 -12.278 1.00 90.88 75 MET A CA 1
ATOM 575 C C . MET A 1 75 ? 11.074 -2.989 -12.718 1.00 90.88 75 MET A C 1
ATOM 577 O O . MET A 1 75 ? 11.363 -4.080 -13.192 1.00 90.88 75 MET A O 1
ATOM 581 N N . ASN A 1 76 ? 11.986 -2.029 -12.583 1.00 91.31 76 ASN A N 1
ATOM 582 C CA . ASN A 1 76 ? 13.408 -2.181 -12.895 1.00 91.31 76 ASN A CA 1
ATOM 583 C C . ASN A 1 76 ? 14.251 -2.702 -11.713 1.00 91.31 76 ASN A C 1
ATOM 585 O O . ASN A 1 76 ? 15.470 -2.776 -11.844 1.00 91.31 76 ASN A O 1
ATOM 589 N N . GLN A 1 77 ? 13.645 -3.017 -10.564 1.00 91.94 77 GLN A N 1
ATOM 590 C CA . GLN A 1 77 ? 14.357 -3.446 -9.353 1.00 91.94 77 GLN A CA 1
ATOM 591 C C . GLN A 1 77 ? 14.530 -4.967 -9.230 1.00 91.94 77 GLN A C 1
ATOM 593 O O . GLN A 1 77 ? 15.228 -5.418 -8.325 1.00 91.94 77 GLN A O 1
ATOM 598 N N . GLY A 1 78 ? 13.930 -5.759 -10.121 1.00 92.75 78 GLY A N 1
ATOM 599 C CA . GLY A 1 78 ? 14.123 -7.208 -10.164 1.00 92.75 78 GLY A CA 1
ATOM 600 C C . GLY A 1 78 ? 12.928 -7.962 -10.738 1.00 92.75 78 GLY A C 1
ATOM 601 O O . GLY A 1 78 ? 11.878 -7.385 -11.012 1.00 92.75 78 GLY A O 1
ATOM 602 N N . ASP A 1 79 ? 13.081 -9.276 -10.888 1.00 94.31 79 ASP A N 1
ATOM 603 C CA . ASP A 1 79 ? 12.079 -10.130 -11.539 1.00 94.31 79 ASP A CA 1
ATOM 604 C C . ASP A 1 79 ? 10.775 -10.270 -10.747 1.00 94.31 79 ASP A C 1
ATOM 606 O O . ASP A 1 79 ? 9.728 -10.522 -11.346 1.00 94.31 79 ASP A O 1
ATOM 610 N N . THR A 1 80 ? 10.844 -10.090 -9.426 1.00 95.62 80 THR A N 1
ATOM 611 C CA . THR A 1 80 ? 9.719 -10.117 -8.478 1.00 95.62 80 THR A CA 1
ATOM 612 C C . THR A 1 80 ? 9.195 -8.720 -8.141 1.00 95.62 80 THR A C 1
ATOM 614 O O . THR A 1 80 ? 8.333 -8.578 -7.274 1.00 95.62 80 THR A O 1
ATOM 617 N N . ALA A 1 81 ? 9.709 -7.677 -8.801 1.00 94.94 81 ALA A N 1
ATOM 618 C CA . ALA A 1 81 ? 9.239 -6.315 -8.604 1.00 94.94 81 ALA A CA 1
ATOM 619 C C . ALA A 1 81 ? 7.812 -6.122 -9.131 1.00 94.94 81 ALA A C 1
ATOM 621 O O . ALA A 1 81 ? 7.348 -6.839 -10.021 1.00 94.94 81 ALA A O 1
ATOM 622 N N . TYR A 1 82 ? 7.139 -5.105 -8.602 1.00 94.94 82 TYR A N 1
ATOM 623 C CA . TYR A 1 82 ? 5.798 -4.711 -9.023 1.00 94.94 82 TYR A CA 1
ATOM 624 C C . TYR A 1 82 ? 5.745 -3.218 -9.341 1.00 94.94 82 TYR A C 1
ATOM 626 O O . TYR A 1 82 ? 6.613 -2.442 -8.945 1.00 94.94 82 TYR A O 1
ATOM 634 N N . ASN A 1 83 ? 4.716 -2.796 -10.076 1.00 94.12 83 ASN A N 1
ATOM 635 C CA . ASN A 1 83 ? 4.535 -1.394 -10.432 1.00 94.12 83 ASN A CA 1
ATOM 636 C C . ASN A 1 83 ? 3.679 -0.697 -9.370 1.00 94.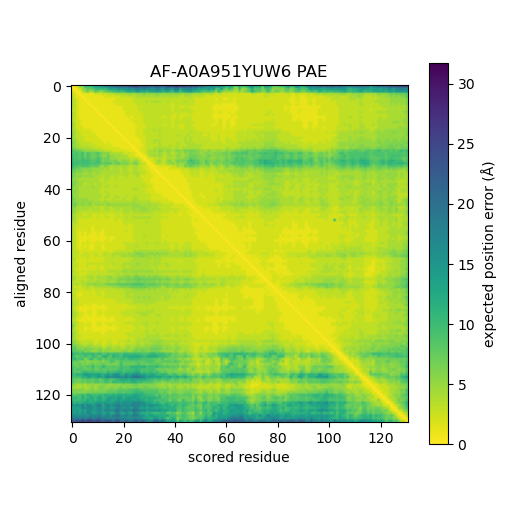12 83 ASN A C 1
ATOM 638 O O . ASN A 1 83 ? 2.470 -0.524 -9.550 1.00 94.12 83 ASN A O 1
ATOM 642 N N . GLY A 1 84 ? 4.312 -0.313 -8.259 1.00 93.75 84 GLY A N 1
ATOM 643 C CA . GLY A 1 84 ? 3.622 0.310 -7.128 1.00 93.75 84 GLY A CA 1
ATOM 644 C C . GLY A 1 84 ? 2.973 1.645 -7.484 1.00 93.75 84 GLY A C 1
ATOM 645 O O . GLY A 1 84 ? 1.886 1.942 -7.001 1.00 93.75 84 GLY A O 1
ATOM 646 N N . ARG A 1 85 ? 3.578 2.412 -8.402 1.00 93.25 85 ARG A N 1
ATOM 647 C CA . ARG A 1 85 ? 3.000 3.671 -8.893 1.00 93.25 85 ARG A CA 1
ATOM 648 C C . ARG A 1 85 ? 1.672 3.425 -9.601 1.00 93.25 85 ARG A C 1
ATOM 650 O O . ARG A 1 85 ? 0.687 4.075 -9.280 1.00 93.25 85 ARG A O 1
ATOM 657 N N . THR A 1 86 ? 1.653 2.509 -10.566 1.00 94.62 86 THR A N 1
ATOM 658 C CA . THR A 1 86 ? 0.435 2.233 -11.334 1.00 94.62 86 THR A CA 1
ATOM 659 C C . THR A 1 86 ? -0.631 1.568 -10.471 1.00 94.62 86 THR A C 1
ATOM 661 O O . THR A 1 86 ? -1.798 1.917 -10.607 1.00 94.62 86 THR A O 1
ATOM 664 N N . LEU A 1 87 ? -0.244 0.683 -9.544 1.00 96.00 87 LEU A N 1
ATOM 665 C CA . LEU A 1 87 ? -1.176 0.131 -8.559 1.00 96.00 87 LEU A CA 1
ATOM 666 C C . LEU A 1 87 ? -1.859 1.245 -7.760 1.00 96.00 87 LEU A C 1
ATOM 668 O O . LEU A 1 87 ? -3.077 1.244 -7.607 1.00 96.00 87 LEU A O 1
ATOM 672 N N . ASP A 1 88 ? -1.087 2.211 -7.279 1.00 94.94 88 ASP A N 1
ATOM 673 C CA . ASP A 1 88 ? -1.642 3.308 -6.504 1.00 94.94 88 ASP A CA 1
ATOM 674 C C . ASP A 1 88 ? -2.562 4.212 -7.330 1.00 94.94 88 ASP A C 1
ATOM 676 O O . ASP A 1 88 ? -3.705 4.450 -6.949 1.00 94.94 88 ASP A O 1
ATOM 680 N N . GLU A 1 89 ? -2.096 4.648 -8.503 1.00 94.38 89 GLU A N 1
ATOM 681 C CA . GLU A 1 89 ? -2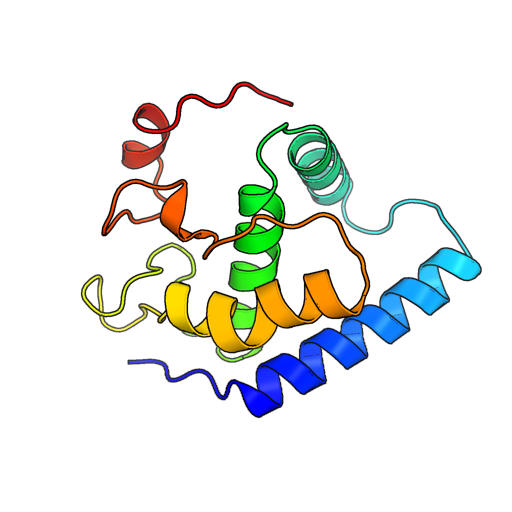.835 5.550 -9.393 1.00 94.38 89 GLU A CA 1
ATOM 682 C C . GLU A 1 89 ? -4.136 4.926 -9.926 1.00 94.38 89 GLU A C 1
ATOM 684 O O . GLU A 1 89 ? -5.089 5.654 -10.199 1.00 94.38 89 GLU A O 1
ATOM 689 N N . GLN A 1 90 ? -4.198 3.599 -10.079 1.00 95.44 90 GLN A N 1
ATOM 690 C CA . GLN A 1 90 ? -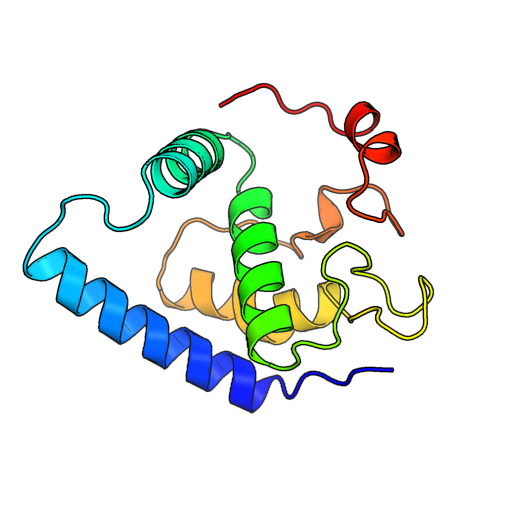5.368 2.914 -10.646 1.00 95.44 90 GLN A CA 1
ATOM 691 C C . GLN A 1 90 ? -6.294 2.261 -9.615 1.00 95.44 90 GLN A C 1
ATOM 693 O O . GLN A 1 90 ? -7.461 1.988 -9.935 1.00 95.44 90 GLN A O 1
ATOM 698 N N . VAL A 1 91 ? -5.792 1.975 -8.412 1.00 97.00 91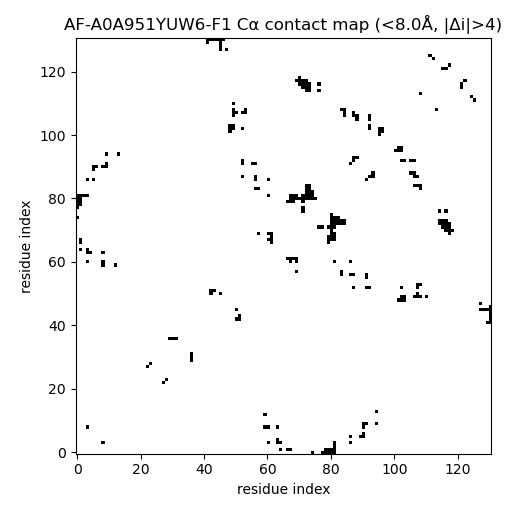 VAL A N 1
ATOM 699 C CA . VAL A 1 91 ? -6.508 1.175 -7.411 1.00 97.00 91 VAL A CA 1
ATOM 700 C C . VAL A 1 91 ? -6.590 1.907 -6.081 1.00 97.00 91 VAL A C 1
ATOM 702 O O . VAL A 1 91 ? -7.687 2.284 -5.678 1.00 97.00 91 VAL A O 1
ATOM 705 N N . ILE A 1 92 ? -5.454 2.132 -5.418 1.00 96.81 92 ILE A N 1
ATOM 706 C CA . ILE A 1 92 ? -5.428 2.559 -4.012 1.00 96.81 92 ILE A CA 1
ATOM 707 C C . ILE A 1 92 ? -5.894 4.006 -3.849 1.00 96.81 92 ILE A C 1
ATOM 709 O O . ILE A 1 92 ? -6.863 4.267 -3.140 1.00 96.81 92 ILE A O 1
ATOM 713 N N . ASN A 1 93 ? -5.246 4.951 -4.527 1.00 94.69 93 ASN A N 1
ATOM 714 C CA . ASN A 1 93 ? -5.550 6.370 -4.389 1.00 94.69 93 ASN A CA 1
ATOM 715 C C . ASN A 1 93 ? -6.998 6.690 -4.838 1.00 94.69 93 ASN A C 1
ATOM 717 O O . ASN A 1 93 ? -7.729 7.319 -4.069 1.00 94.69 93 ASN A O 1
ATOM 721 N N . PRO A 1 94 ? -7.499 6.181 -5.991 1.00 95.12 94 PRO A N 1
ATOM 722 C CA . PRO A 1 94 ? -8.904 6.348 -6.370 1.00 95.12 94 PRO A CA 1
ATOM 723 C C . PRO A 1 94 ? -9.898 5.754 -5.370 1.00 95.12 94 PRO A C 1
ATOM 725 O O . PRO A 1 94 ? -10.957 6.341 -5.156 1.00 95.12 94 PRO A O 1
ATOM 728 N N . PHE A 1 95 ? -9.584 4.599 -4.775 1.00 96.56 95 PHE A N 1
ATOM 729 C CA . PHE A 1 95 ? -10.417 3.984 -3.742 1.00 96.56 95 PHE A CA 1
ATOM 730 C C . PHE A 1 95 ? -10.522 4.892 -2.511 1.00 96.56 95 PHE A C 1
ATOM 732 O O . PHE A 1 95 ? -11.628 5.202 -2.074 1.00 96.56 95 PHE A O 1
ATOM 739 N N . LEU A 1 96 ? -9.391 5.382 -1.995 1.00 94.44 96 LEU A N 1
ATOM 740 C CA . LEU A 1 96 ? -9.383 6.229 -0.802 1.00 94.44 96 LEU A CA 1
ATOM 741 C C . LEU A 1 96 ? -10.159 7.533 -1.026 1.00 94.44 96 LEU A C 1
ATOM 743 O O . LEU A 1 96 ? -10.985 7.891 -0.192 1.00 94.44 96 LEU A O 1
ATOM 747 N N . HIS A 1 97 ? -9.968 8.198 -2.173 1.00 92.94 97 HIS A N 1
ATOM 748 C CA . HIS A 1 97 ? -10.723 9.416 -2.500 1.00 92.94 97 HIS A CA 1
ATOM 749 C C . HIS A 1 97 ? -12.218 9.155 -2.679 1.00 92.94 97 HIS A C 1
ATOM 751 O O . HIS A 1 97 ? -13.025 9.974 -2.249 1.00 92.94 97 HIS A O 1
ATOM 757 N N . ARG A 1 98 ? -12.604 8.027 -3.291 1.00 95.06 98 ARG A N 1
ATOM 758 C CA . ARG A 1 98 ? -14.020 7.655 -3.460 1.00 95.06 98 ARG A CA 1
ATOM 759 C C . ARG A 1 98 ? -14.729 7.487 -2.118 1.00 95.06 98 ARG A C 1
ATOM 761 O O . ARG A 1 98 ? -15.882 7.883 -2.004 1.00 95.06 98 ARG A O 1
ATOM 768 N N . HIS A 1 99 ? -14.044 6.905 -1.138 1.00 94.44 99 HIS A N 1
ATOM 769 C CA . HIS A 1 99 ? -14.570 6.667 0.210 1.00 94.44 99 HIS A CA 1
ATOM 770 C C . HIS A 1 99 ? -14.296 7.821 1.182 1.00 94.44 99 HIS A C 1
ATOM 772 O O . HIS A 1 99 ? -14.475 7.661 2.385 1.00 94.44 99 HIS A O 1
ATOM 778 N N . GLU A 1 100 ? -13.843 8.974 0.677 1.00 91.88 100 GLU A N 1
ATOM 779 C CA . GLU A 1 100 ? -13.525 10.169 1.471 1.00 91.88 100 GLU A CA 1
ATOM 780 C C . GLU A 1 100 ? -12.509 9.908 2.604 1.00 91.88 100 GLU A C 1
ATOM 782 O O . GLU A 1 100 ? -12.458 10.618 3.611 1.00 91.88 100 GLU A O 1
ATOM 787 N N . ILE A 1 101 ? -11.654 8.895 2.432 1.00 89.88 101 ILE A N 1
ATOM 788 C CA . ILE A 1 101 ? -10.586 8.562 3.372 1.00 89.88 101 ILE A CA 1
ATOM 789 C C . ILE A 1 101 ? -9.410 9.516 3.117 1.00 89.88 101 ILE A C 1
ATOM 791 O O . ILE A 1 101 ? -8.974 9.647 1.971 1.00 89.88 101 ILE A O 1
ATOM 795 N N . PRO A 1 102 ? -8.841 10.166 4.154 1.00 87.00 102 PRO A N 1
ATOM 796 C CA . PRO A 1 102 ? -7.713 11.073 3.978 1.00 87.00 102 PRO A CA 1
ATOM 797 C C . PRO A 1 102 ? -6.522 10.402 3.283 1.00 87.00 102 PRO A C 1
ATOM 799 O O . PRO A 1 102 ? -5.861 9.536 3.860 1.00 87.00 102 PRO A O 1
ATOM 802 N N . ALA A 1 103 ? -6.233 10.858 2.067 1.00 88.44 103 ALA A N 1
ATOM 803 C CA . ALA A 1 103 ? -5.165 10.359 1.215 1.00 88.44 103 ALA A CA 1
ATOM 804 C C . ALA A 1 103 ? -4.373 11.505 0.586 1.00 88.44 103 ALA A C 1
ATOM 806 O O . ALA A 1 103 ? -4.854 12.631 0.414 1.00 88.44 103 ALA A O 1
ATOM 807 N N . SER A 1 104 ? -3.143 11.190 0.213 1.00 86.50 104 SER A N 1
ATOM 808 C CA . SER A 1 104 ? -2.246 12.093 -0.470 1.00 86.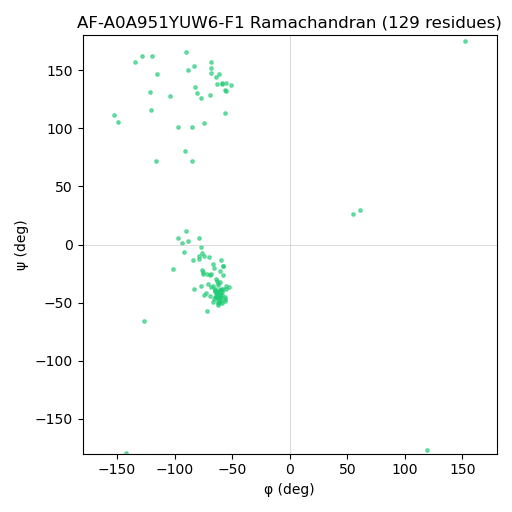50 104 SER A CA 1
ATOM 809 C C . SER A 1 104 ? -2.742 12.387 -1.892 1.00 86.50 104 SER A C 1
ATOM 811 O O . SER A 1 104 ? -3.451 11.604 -2.527 1.00 86.50 104 SER A O 1
ATOM 813 N N . LYS A 1 105 ? -2.386 13.570 -2.408 1.00 80.06 105 LYS A N 1
ATOM 814 C CA . LYS A 1 105 ? -2.838 14.051 -3.729 1.00 80.06 105 LYS A CA 1
ATOM 815 C C . LYS A 1 105 ? -2.123 13.394 -4.915 1.00 80.06 105 LYS A C 1
ATOM 817 O O . LYS A 1 105 ? -2.448 13.699 -6.058 1.00 80.06 105 LYS A O 1
ATOM 822 N N . GLY A 1 106 ? -1.096 12.594 -4.664 1.00 79.00 106 GLY A N 1
ATOM 823 C CA . GLY A 1 106 ? -0.261 11.988 -5.695 1.00 79.00 106 GLY A CA 1
ATOM 824 C C . GLY A 1 106 ? 0.125 10.574 -5.297 1.00 79.00 106 GLY A C 1
ATOM 825 O O . GLY A 1 106 ? -0.278 10.125 -4.231 1.00 79.00 106 GLY A O 1
ATOM 826 N N . PRO A 1 107 ? 0.905 9.869 -6.130 1.00 80.19 107 PRO A N 1
ATOM 827 C CA . PRO A 1 107 ? 1.171 8.477 -5.858 1.00 80.19 107 PRO A CA 1
ATOM 828 C C . PRO A 1 107 ? 1.963 8.292 -4.558 1.00 80.19 107 PRO A C 1
ATOM 830 O O . PRO A 1 107 ? 2.891 9.069 -4.320 1.00 80.19 107 PRO A O 1
ATOM 833 N N . PHE A 1 108 ? 1.711 7.240 -3.773 1.00 82.69 108 PHE A N 1
ATOM 834 C CA . PHE A 1 108 ? 2.400 7.013 -2.495 1.00 82.69 108 PHE A CA 1
ATOM 835 C C . PHE A 1 108 ? 3.919 6.923 -2.650 1.00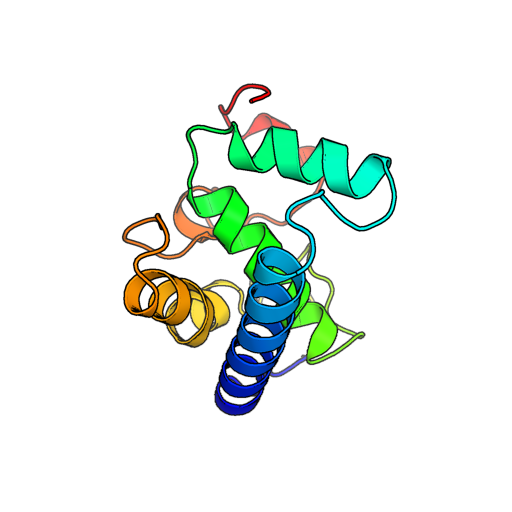 82.69 108 PHE A C 1
ATOM 837 O O . PHE A 1 108 ? 4.671 7.265 -1.742 1.00 82.69 108 PHE A O 1
ATOM 844 N N . LEU A 1 109 ? 4.397 6.523 -3.833 1.00 82.62 109 LEU A N 1
ATOM 845 C CA . LEU A 1 109 ? 5.821 6.503 -4.159 1.00 82.62 109 LEU A CA 1
ATOM 846 C C . LEU A 1 109 ? 6.465 7.894 -4.239 1.00 82.62 109 LEU A C 1
ATOM 848 O O . LEU A 1 109 ? 7.687 7.989 -4.175 1.00 82.62 109 LEU A O 1
ATOM 852 N N . ALA A 1 110 ? 5.682 8.969 -4.353 1.00 80.62 110 ALA A N 1
ATOM 853 C CA . ALA A 1 110 ? 6.182 10.336 -4.476 1.00 80.62 110 ALA A CA 1
ATOM 854 C C . ALA A 1 110 ? 6.843 10.867 -3.195 1.00 80.62 110 ALA A C 1
ATOM 856 O O . ALA A 1 110 ? 7.705 11.742 -3.291 1.00 80.62 110 ALA A O 1
ATOM 857 N N . ILE A 1 111 ? 6.470 10.352 -2.014 1.00 77.94 111 ILE A N 1
ATOM 858 C CA . ILE A 1 111 ? 7.127 10.733 -0.752 1.00 77.94 111 ILE A CA 1
ATOM 859 C C . ILE A 1 111 ? 8.501 10.068 -0.600 1.00 77.94 111 ILE A C 1
ATOM 861 O O . ILE A 1 111 ? 9.388 10.585 0.084 1.00 77.94 111 ILE A O 1
ATOM 865 N N . PHE A 1 112 ? 8.696 8.928 -1.261 1.00 74.06 112 PHE A N 1
ATOM 866 C CA . PHE A 1 112 ? 9.970 8.232 -1.293 1.00 74.06 112 PHE A CA 1
ATOM 867 C C . PHE A 1 112 ? 10.861 8.842 -2.380 1.00 74.06 112 PHE A C 1
ATOM 869 O O . PHE A 1 112 ? 10.396 9.412 -3.369 1.00 74.06 112 PHE A O 1
ATOM 876 N N . ARG A 1 113 ? 12.186 8.730 -2.225 1.00 72.19 113 ARG A N 1
ATOM 877 C CA . ARG A 1 113 ? 13.081 9.113 -3.327 1.00 72.19 113 ARG A CA 1
ATOM 878 C C . ARG A 1 113 ? 12.784 8.208 -4.531 1.00 72.19 113 ARG A C 1
ATOM 880 O O . ARG A 1 113 ? 12.419 7.044 -4.370 1.00 72.19 113 ARG A O 1
ATOM 887 N N . ARG A 1 114 ? 12.932 8.742 -5.746 1.00 75.25 114 ARG A N 1
ATOM 888 C CA . ARG A 1 114 ? 12.678 7.976 -6.977 1.00 75.25 114 ARG A CA 1
ATOM 889 C C . ARG A 1 114 ? 13.519 6.698 -6.992 1.00 75.25 114 ARG A C 1
ATOM 891 O O . ARG A 1 114 ? 14.699 6.746 -6.655 1.00 75.25 114 ARG A O 1
ATOM 898 N N . ASN A 1 115 ? 12.913 5.601 -7.444 1.00 82.75 115 ASN A N 1
ATOM 899 C CA . ASN A 1 115 ? 13.556 4.294 -7.596 1.00 82.75 115 ASN A CA 1
ATOM 900 C C . ASN A 1 115 ? 14.093 3.678 -6.282 1.00 82.75 115 ASN A C 1
ATOM 902 O O . ASN A 1 115 ? 15.081 2.946 -6.292 1.00 82.75 115 ASN A O 1
ATOM 906 N N . VAL A 1 116 ? 13.469 3.989 -5.142 1.00 85.75 116 VAL A N 1
ATOM 907 C CA . VAL A 1 116 ? 13.815 3.421 -3.828 1.00 85.75 116 VAL A CA 1
ATOM 908 C C . VAL A 1 116 ? 13.168 2.053 -3.623 1.00 85.75 116 VAL A C 1
ATOM 910 O O . VAL A 1 116 ? 11.990 1.871 -3.915 1.00 85.75 116 VAL A O 1
ATOM 913 N N . SER A 1 117 ? 13.943 1.099 -3.112 1.00 88.94 117 SER A N 1
ATOM 914 C CA . SER A 1 117 ? 13.444 -0.161 -2.546 1.00 88.94 117 SER A CA 1
ATOM 915 C C . SER A 1 117 ? 13.134 0.022 -1.060 1.00 88.94 117 SER A C 1
ATOM 917 O O . SER A 1 117 ? 13.798 0.807 -0.395 1.00 88.94 117 SER A O 1
ATOM 919 N N . PHE A 1 118 ? 12.177 -0.708 -0.497 1.00 87.56 118 PHE A N 1
ATOM 920 C CA . PHE A 1 118 ? 11.847 -0.620 0.930 1.00 87.56 118 PHE A CA 1
ATOM 921 C C . PHE A 1 118 ? 12.768 -1.517 1.771 1.00 87.56 118 PHE A C 1
ATOM 923 O O . PHE A 1 118 ? 12.373 -2.574 2.259 1.00 87.56 118 PHE A O 1
ATOM 930 N N . THR A 1 119 ? 14.029 -1.105 1.909 1.00 85.69 119 THR A N 1
ATOM 931 C CA . THR A 1 119 ? 15.064 -1.797 2.701 1.00 85.69 119 THR A CA 1
ATOM 932 C C . THR A 1 119 ? 15.594 -0.907 3.827 1.00 85.69 119 THR A C 1
ATOM 934 O O . THR A 1 119 ? 15.446 0.317 3.780 1.00 85.69 119 THR A O 1
ATOM 937 N N . GLU A 1 120 ? 16.257 -1.493 4.832 1.00 80.69 120 GLU A N 1
ATOM 938 C CA . GLU A 1 120 ? 16.828 -0.735 5.961 1.00 80.69 120 GLU A CA 1
ATOM 939 C C . GLU A 1 120 ? 17.785 0.386 5.524 1.00 80.69 120 GLU A C 1
ATOM 941 O O . GLU A 1 120 ? 17.768 1.472 6.106 1.00 80.69 120 GLU A O 1
ATOM 946 N N . ASP A 1 121 ? 18.555 0.179 4.452 1.00 78.88 121 ASP A N 1
ATOM 947 C CA . ASP A 1 121 ? 19.488 1.182 3.922 1.00 78.88 121 ASP A CA 1
ATOM 948 C C . ASP A 1 121 ? 18.789 2.475 3.487 1.00 78.88 121 ASP A C 1
ATOM 950 O O . ASP A 1 121 ? 19.330 3.575 3.629 1.00 78.88 121 ASP A O 1
ATOM 954 N N . THR A 1 122 ? 17.553 2.363 3.004 1.00 75.94 122 THR A N 1
ATOM 955 C CA . THR A 1 122 ? 16.780 3.502 2.490 1.00 75.94 122 THR A CA 1
ATOM 956 C C . THR A 1 122 ? 16.057 4.277 3.591 1.00 75.94 122 THR A C 1
ATOM 958 O O . THR A 1 122 ? 15.679 5.434 3.378 1.00 75.94 122 THR A O 1
ATOM 961 N N . ARG A 1 123 ? 15.972 3.711 4.806 1.00 74.19 123 ARG A N 1
ATOM 962 C CA . ARG A 1 123 ? 15.337 4.327 5.983 1.00 74.19 123 ARG A CA 1
ATOM 963 C C . ARG A 1 123 ? 15.915 5.704 6.307 1.00 74.19 123 ARG A C 1
ATOM 965 O O . ARG A 1 123 ? 15.172 6.620 6.638 1.00 74.19 123 ARG A O 1
ATOM 972 N N . ARG A 1 124 ? 17.234 5.887 6.159 1.00 68.38 124 ARG A N 1
ATOM 973 C CA . ARG A 1 124 ? 17.925 7.160 6.464 1.00 68.38 124 ARG A CA 1
ATOM 974 C C . ARG A 1 124 ? 17.516 8.310 5.538 1.00 68.38 124 ARG A C 1
ATOM 976 O O . ARG A 1 124 ? 17.747 9.473 5.858 1.00 68.38 124 ARG A O 1
ATOM 983 N N . GLY A 1 125 ? 16.963 7.994 4.366 1.00 68.25 125 GLY A N 1
ATOM 984 C CA . GLY A 1 125 ? 16.546 8.979 3.370 1.00 68.25 125 GLY A CA 1
ATOM 985 C C . GLY A 1 125 ? 15.209 9.651 3.681 1.00 68.25 125 GLY A C 1
ATOM 986 O O . GLY A 1 125 ? 14.892 10.659 3.045 1.00 68.25 125 GLY A O 1
ATOM 987 N N . VAL A 1 126 ? 14.460 9.104 4.638 1.00 70.81 126 VAL A N 1
ATOM 988 C CA . VAL A 1 126 ? 13.108 9.506 5.014 1.00 70.81 126 VAL A CA 1
ATOM 989 C C . VAL A 1 126 ? 13.174 10.298 6.322 1.00 70.81 126 VAL A C 1
ATOM 991 O O . VAL A 1 126 ? 13.807 9.870 7.281 1.00 70.81 126 VAL A O 1
ATOM 994 N N . ARG A 1 127 ? 12.575 11.494 6.345 1.00 66.88 127 ARG A N 1
ATOM 995 C CA . ARG A 1 127 ? 12.688 12.446 7.471 1.00 66.88 127 ARG A CA 1
ATOM 996 C C . ARG A 1 127 ? 11.563 12.338 8.501 1.00 66.88 127 ARG A C 1
ATOM 998 O O . ARG A 1 127 ? 11.534 13.149 9.425 1.00 66.88 127 ARG A O 1
ATOM 1005 N N . ASP A 1 128 ? 10.633 11.407 8.315 1.00 72.81 128 ASP A N 1
ATOM 1006 C CA . ASP A 1 128 ? 9.505 11.281 9.231 1.00 72.81 128 ASP A CA 1
ATOM 1007 C C . ASP A 1 128 ? 9.955 10.798 10.607 1.00 72.81 128 ASP A C 1
ATOM 1009 O O . ASP A 1 128 ? 10.932 10.053 10.737 1.00 72.81 128 ASP A O 1
ATOM 1013 N N . LYS A 1 129 ? 9.254 11.265 11.637 1.00 70.19 129 LYS A N 1
ATOM 1014 C CA . LYS A 1 129 ? 9.482 10.832 13.016 1.00 70.19 129 LYS A CA 1
ATOM 1015 C C . LYS A 1 129 ? 8.592 9.628 13.310 1.00 70.19 129 LYS A C 1
ATOM 1017 O O . LYS A 1 129 ? 7.676 9.334 12.552 1.00 70.19 129 LYS A O 1
ATOM 1022 N N . ALA A 1 130 ? 8.871 8.924 14.406 1.00 69.12 130 ALA A N 1
ATOM 1023 C CA . ALA A 1 130 ? 7.863 8.017 14.946 1.00 69.12 130 ALA A CA 1
ATOM 1024 C C . ALA A 1 130 ? 6.579 8.826 15.200 1.00 69.12 130 ALA A C 1
ATOM 1026 O O . ALA A 1 130 ? 6.680 9.944 15.721 1.00 69.12 130 ALA A O 1
ATOM 1027 N N . GLY A 1 131 ? 5.448 8.283 14.737 1.00 54.66 131 GLY A N 1
ATOM 1028 C CA . GLY A 1 131 ? 4.114 8.851 14.936 1.00 54.66 131 GLY A CA 1
ATOM 1029 C C . GLY A 1 131 ? 3.774 9.014 16.407 1.00 54.66 131 GLY A C 1
ATOM 1030 O O . GLY A 1 131 ? 4.277 8.200 17.216 1.00 54.66 131 GLY A O 1
#

pLDDT: mean 89.31, std 8.54, range [54.66, 98.12]

=== Feature glossary ===
Annotated list of the representations used here:

Nearest PDB structures. The Foldseek neighbor list gives the closest experimentally determined structures in the PDB, ranked by structural alignment. TM-score near 1 means near-identical fold; near 0.3 means only rough topology match. This is how one finds what a novel AlphaFold prediction most resembles in the solved-structure universe.

Foldseek 3Di. Foldseek's 3Di representation compresses backbone geometry into a per-residue letter drawn from a learned twenty-state alphabet. It captures the tertiary interaction pattern around each residue — which residues are packed against it in space, regardless of where they are in sequence.

Radius of gyration, Cα contacts, bounding box. Radius of gyration (Rg) is the root-mean-square distance of Cα atoms from their centroid — a single number for overall size and compactness. A globular domain of N residues has Rg ≈ 2.2·N^0.38 Å; an extended or disordered chain has a much larger Rg. The Cα contact count is the number of residue pairs whose Cα atoms are within 8 Å and are more than four positions apart in sequence — a standard proxy for tertiary packing density. The bounding box is the smallest axis-aligned box enclosing all Cα atoms.

InterPro / GO / CATH / organism. The annotation block draws on four external resources. InterPro: which protein families and domains the sequence belongs to. GO: standardized terms for what the protein does, what process it participates in, and where in the cell it acts. CATH: which structural fold it has in the CATH hierarchy. Organism: the species of origin.

mmCIF coordinates. The mmCIF block holds the 3D Cartesian coordinates of each backbone atom (N, Cα, C, O) in ångströms. mmCIF is the PDB's canonical archive format — a tagged-loop text representation of the atomic model.

pLDDT. pLDDT is the predicted lDDT-Cα score: AlphaFold's confidence that the local environment of each residue (all inter-atomic distances within 15 Å) is correctly placed. It is a per-residue number between 0 and 100, with higher meaning more reliable.

Backbone torsions (φ/ψ). φ (phi) and ψ (psi) are the two rotatable backbone dihedrals per residue: φ is the C(i-1)–N–Cα–C torsion, ψ is the N–Cα–C–N(i+1) torsion, both in degrees on (−180°, 180°]. α-helical residues cluster near (−60°, −45°); β-strand residues near (−120°, +130°). A Ramachandran plot is simply a scatter of (φ, ψ) for every residue.

B-factor. For experimental (PDB) structures, the B-factor (temperature factor) quantifies the positional spread of each atom in the crystal — a combination of thermal vibration and static disorder — in units of Å². High B-factors mark flexible loops or poorly resolved regions; low B-factors mark the rigid, well-ordered core.

Secondary structure (3-state, P-SEA). SS3 is a coarse helix/strand/coil call (letters a/b/c) made by the P-SEA algorithm from inter-Cα distances and dihedrals. It is less detailed than DSSP but needs only Cα positions.

Predicted aligned error. Predicted aligned error is AlphaFold's pairwise confidence. Unlike pLDDT (per-residue), PAE is per-residue-pair and captures whether two parts of the structure are correctly placed relative to each other. Units are ångströms of expected positional error.

Solvent-accessible surface area. Solvent-accessible surface area (SASA) is the area in Å² traced out by the centre of a 1.4 Å probe sphere (a water molecule) rolled over the protein's van der Waals surface (Shrake–Rupley / Lee–Richards construction). Buried residues have near-zero SASA; fully exposed residues can exceed 200 Å². The total SASA scales roughly with the number of surface residues.

Secondary structure (8-state, DSSP). The SS8 string is DSSP's per-residue secondary-structure call. α-helix (H) means an i→i+4 H-bond ladder; β-strand (E) means the residue participates in a β-sheet; 3₁₀ (G) and π (I) are tighter and wider helices; T/S are turns/bends; '-' is loop.

Rendered structure images. Structure images are PyMOL renders from six orthogonal camera directions. Cartoon representation draws helices as coils and strands as arrows; sticks shows the backbone as bonds; surface shows the solvent-excluded envelope. Rainbow coloring maps sequence position to hue (blue→red, N→C); chain coloring assigns a distinct color per polypeptide.

Sequence. The amino-acid sequence is the protein's primary structure: the linear order of residues from the N-terminus to the C-terminus, written in one-letter code. Everything else here — the 3D coordinates, the secondary structure, the domain annotations — is ultimately a consequence of this string.

Contact-map, Ramachandran, and PAE plots. Three diagnostic plots accompany the record. The Cα contact map visualizes the tertiary structure as a 2D adjacency matrix (8 Å cutoff, sequence-local contacts suppressed). The Ramachandran plot shows the distribution of backbone (φ, ψ) torsions, with points in the α and β basins reflecting secondary structure content. The PAE plot shows AlphaFold's inter-residue confidence as a color matrix.